Protein AF-A0A9J6FVJ6-F1 (afdb_monomer)

Foldseek 3Di:
DDDDDDDDDDDDDDDDDDDDDDDDDDDDDDDPPDDPDDPPVVVPDPDDWPKDWDF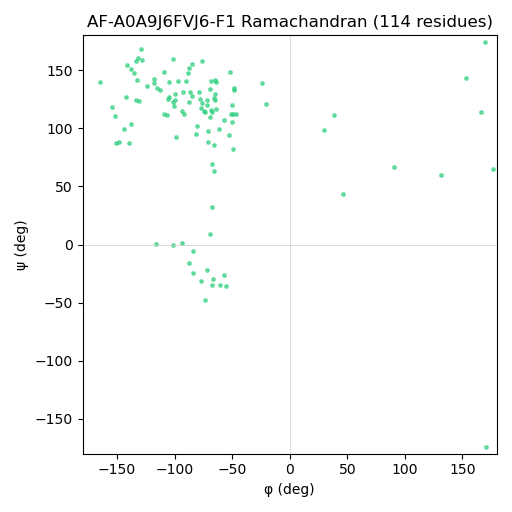DFDPPDPDGGTDIWIWTADPVQRKIFTHRDPPDPDTPDIDRPVPDDDDPDPPDPDDDDPPD

Structure (mmCIF, N/CA/C/O backbone):
data_AF-A0A9J6FVJ6-F1
#
_entry.id   AF-A0A9J6FVJ6-F1
#
loop_
_atom_site.group_PDB
_atom_site.id
_atom_site.type_symbol
_atom_site.label_atom_id
_atom_site.label_alt_id
_atom_site.label_comp_id
_atom_site.label_asym_id
_atom_site.label_entity_id
_atom_site.label_seq_id
_atom_site.pdbx_PDB_ins_code
_atom_site.Cartn_x
_atom_site.Cartn_y
_atom_site.Cartn_z
_atom_site.occupancy
_atom_site.B_iso_or_equiv
_atom_site.auth_seq_id
_atom_site.auth_comp_id
_atom_site.auth_asym_id
_atom_site.auth_atom_id
_atom_site.pdbx_PDB_model_num
ATOM 1 N N . MET A 1 1 ? 12.380 -6.433 -56.781 1.00 44.94 1 MET A N 1
ATOM 2 C CA . MET A 1 1 ? 12.475 -7.859 -56.412 1.00 44.94 1 MET A CA 1
ATOM 3 C C . MET A 1 1 ? 11.181 -8.216 -55.703 1.00 44.94 1 MET A C 1
ATOM 5 O O . MET A 1 1 ? 11.026 -7.876 -54.540 1.00 44.94 1 MET A O 1
ATOM 9 N N . ALA A 1 2 ? 10.207 -8.736 -56.449 1.00 46.53 2 ALA A N 1
ATOM 10 C CA . ALA A 1 2 ? 8.967 -9.253 -55.884 1.00 46.53 2 ALA A CA 1
ATOM 11 C C . ALA A 1 2 ? 9.220 -10.722 -55.538 1.00 46.53 2 ALA A C 1
ATOM 13 O O . ALA A 1 2 ? 9.654 -11.470 -56.412 1.00 46.53 2 ALA A O 1
ATOM 14 N N . SER A 1 3 ? 9.028 -11.090 -54.273 1.00 60.69 3 SER A N 1
ATOM 15 C CA . SER A 1 3 ? 9.150 -12.475 -53.829 1.00 60.69 3 SER A CA 1
ATOM 16 C C . SER A 1 3 ? 7.781 -13.134 -53.783 1.00 60.69 3 SER A C 1
ATOM 18 O O . SER A 1 3 ? 6.772 -12.520 -53.441 1.00 60.69 3 SER A O 1
ATOM 20 N N . ASP A 1 4 ? 7.831 -14.380 -54.213 1.00 55.28 4 ASP A N 1
ATOM 21 C CA . ASP A 1 4 ? 6.795 -15.228 -54.762 1.00 55.28 4 ASP A CA 1
ATOM 22 C C . ASP A 1 4 ? 5.814 -15.794 -53.721 1.00 55.28 4 ASP A C 1
ATOM 24 O O . ASP A 1 4 ? 6.091 -15.860 -52.522 1.00 55.28 4 ASP A O 1
ATOM 28 N N . LYS A 1 5 ? 4.637 -16.166 -54.223 1.00 60.59 5 LYS A N 1
ATOM 29 C CA . LYS A 1 5 ? 3.442 -16.616 -53.511 1.00 60.59 5 LYS A CA 1
ATOM 30 C C . LYS A 1 5 ? 3.474 -18.150 -53.444 1.00 60.59 5 LYS A C 1
ATOM 32 O O . LYS A 1 5 ? 3.392 -18.791 -54.480 1.00 60.59 5 LYS A O 1
ATOM 37 N N . GLY A 1 6 ? 3.593 -18.724 -52.245 1.00 48.84 6 GLY A N 1
ATOM 38 C CA . GLY A 1 6 ? 3.639 -20.176 -52.020 1.00 48.84 6 GLY A CA 1
ATOM 39 C C . GLY A 1 6 ? 2.333 -20.740 -51.456 1.00 48.84 6 GLY A C 1
ATOM 40 O O . GLY A 1 6 ? 1.693 -20.111 -50.620 1.00 48.84 6 GLY A O 1
ATOM 41 N N . ASP A 1 7 ? 1.974 -21.913 -51.962 1.00 50.34 7 ASP A N 1
ATOM 42 C CA . ASP A 1 7 ? 0.640 -22.476 -52.175 1.00 50.34 7 ASP A CA 1
ATOM 43 C C . ASP A 1 7 ? 0.006 -23.197 -50.962 1.00 50.34 7 ASP A C 1
ATOM 45 O O . ASP A 1 7 ? 0.696 -23.706 -50.078 1.00 50.34 7 ASP A O 1
ATOM 49 N N . CYS A 1 8 ? -1.330 -23.261 -50.954 1.00 57.59 8 CYS A N 1
ATOM 50 C CA . CYS A 1 8 ? -2.159 -23.968 -49.977 1.00 57.59 8 CYS A CA 1
ATOM 51 C C . CYS A 1 8 ? -2.646 -25.298 -50.575 1.00 57.59 8 CYS A C 1
ATOM 53 O O . CYS A 1 8 ? -3.369 -25.282 -51.564 1.00 57.59 8 CYS A O 1
ATOM 55 N N . SER A 1 9 ? -2.359 -26.437 -49.943 1.00 53.59 9 SER A N 1
ATOM 56 C CA . SER A 1 9 ? -3.015 -27.743 -50.171 1.00 53.59 9 SER A CA 1
ATOM 57 C C . SER A 1 9 ? -2.645 -28.652 -48.993 1.00 53.59 9 SER A C 1
ATOM 59 O O . SER A 1 9 ? -1.513 -28.594 -48.532 1.00 53.59 9 SER A O 1
ATOM 61 N N . GLY A 1 10 ? -3.475 -29.500 -48.395 1.00 42.06 10 GLY A N 1
ATOM 62 C CA . GLY A 1 10 ? -4.763 -30.096 -48.737 1.00 42.06 10 GLY A CA 1
ATOM 63 C C . GLY A 1 10 ? -4.801 -31.436 -47.981 1.00 42.06 10 GLY A C 1
ATOM 64 O O . GLY A 1 10 ? -3.757 -32.066 -47.813 1.00 42.06 10 GLY A O 1
ATOM 65 N N . GLY A 1 11 ? -5.957 -31.858 -47.471 1.00 46.41 11 GLY A N 1
ATOM 66 C CA . GLY A 1 11 ? -6.056 -33.117 -46.728 1.00 46.41 11 GLY A CA 1
ATOM 67 C C . GLY A 1 11 ? -7.442 -33.365 -46.156 1.00 46.41 11 GLY A C 1
ATOM 68 O O . GLY A 1 11 ? -7.623 -33.345 -44.943 1.00 46.41 11 GLY A O 1
ATOM 69 N N . ASP A 1 12 ? -8.410 -33.545 -47.051 1.00 50.06 12 ASP A N 1
ATOM 70 C CA . ASP A 1 12 ? -9.698 -34.181 -46.776 1.00 50.06 12 ASP A CA 1
ATOM 71 C C . ASP A 1 12 ? -9.483 -35.681 -46.523 1.00 50.06 12 ASP A C 1
ATOM 73 O O . ASP A 1 12 ? -8.775 -36.355 -47.270 1.00 50.06 12 ASP A O 1
ATOM 77 N N . ALA A 1 13 ? -10.107 -36.189 -45.467 1.00 50.78 13 ALA A N 1
ATOM 78 C CA . ALA A 1 13 ? -10.437 -37.598 -45.339 1.00 50.78 13 ALA A CA 1
ATOM 79 C C . ALA A 1 13 ? -11.699 -37.697 -44.479 1.00 50.78 13 ALA A C 1
ATOM 81 O O . ALA A 1 13 ? -11.644 -37.811 -43.254 1.00 50.78 13 ALA A O 1
ATOM 82 N N . GLY A 1 14 ? -12.854 -37.602 -45.133 1.00 45.44 14 GLY A N 1
ATOM 83 C CA . GLY A 1 14 ? -14.111 -38.040 -44.549 1.00 45.44 14 GLY A CA 1
ATOM 84 C C . GLY A 1 14 ? -14.128 -39.552 -44.321 1.00 45.44 14 GLY A C 1
ATOM 85 O O . GLY A 1 14 ? -13.685 -40.315 -45.173 1.00 45.44 14 GLY A O 1
ATOM 86 N N . VAL A 1 15 ? -14.722 -39.987 -43.208 1.00 50.62 15 VAL A N 1
ATOM 87 C CA . VAL A 1 15 ? -15.428 -41.270 -43.131 1.00 50.62 15 VAL A CA 1
ATOM 88 C C . VAL A 1 15 ? -16.672 -41.138 -42.252 1.00 50.62 15 VAL A C 1
ATOM 90 O O . VAL A 1 15 ? -16.654 -40.649 -41.127 1.00 50.62 15 VAL A O 1
ATOM 93 N N . ILE A 1 16 ? -17.759 -41.561 -42.877 1.00 55.03 16 ILE A N 1
ATOM 94 C CA . ILE A 1 16 ? -19.134 -41.782 -42.444 1.00 55.03 16 ILE A CA 1
ATOM 95 C C . ILE A 1 16 ? -19.293 -42.661 -41.187 1.00 55.03 16 ILE A C 1
ATOM 97 O O . ILE A 1 16 ? -18.545 -43.615 -41.009 1.00 55.03 16 ILE A O 1
ATOM 101 N N . ALA A 1 17 ? -20.336 -42.394 -40.387 1.00 42.22 17 ALA A N 1
ATOM 102 C CA . ALA A 1 1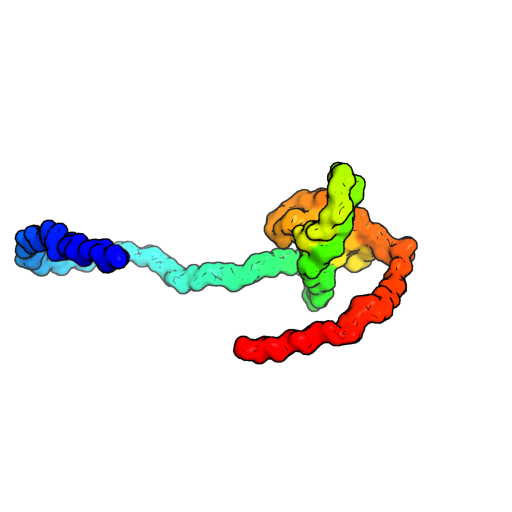7 ? -21.346 -43.367 -39.923 1.00 42.22 17 ALA A CA 1
ATOM 103 C C . ALA A 1 17 ? -22.181 -42.781 -38.764 1.00 42.22 17 ALA A C 1
ATOM 105 O O . ALA A 1 17 ? -21.680 -42.576 -37.663 1.00 42.22 17 ALA A O 1
ATOM 106 N N . LEU A 1 18 ? -23.479 -42.571 -38.998 1.00 47.84 18 LEU A N 1
ATOM 107 C CA . LEU A 1 18 ? -24.497 -42.711 -37.950 1.00 47.84 18 LEU A CA 1
ATOM 108 C C . LEU A 1 18 ? -24.961 -44.176 -37.989 1.00 47.84 18 LEU A C 1
ATOM 110 O O . LEU A 1 18 ? -25.121 -44.722 -39.084 1.00 47.84 18 LEU A O 1
ATOM 114 N N . PRO A 1 19 ? -25.198 -44.808 -36.829 1.00 53.78 19 PRO A N 1
ATOM 115 C CA . PRO A 1 19 ? -26.598 -44.939 -36.445 1.00 53.78 19 PRO A CA 1
ATOM 116 C C . PRO A 1 19 ? -26.882 -44.680 -34.957 1.00 53.78 19 PRO A C 1
ATOM 118 O O . PRO A 1 19 ? -26.066 -44.897 -34.069 1.00 53.78 19 PRO A O 1
ATOM 121 N N . ASN A 1 20 ? -28.107 -44.204 -34.764 1.00 50.59 20 ASN A N 1
ATOM 122 C CA . ASN A 1 20 ? -28.878 -44.010 -33.541 1.00 50.59 20 ASN A CA 1
ATOM 123 C C . ASN A 1 20 ? -28.898 -45.231 -32.605 1.00 50.59 20 ASN A C 1
ATOM 125 O O . ASN A 1 20 ? -29.229 -46.307 -33.080 1.00 50.59 20 ASN A O 1
ATOM 129 N N . GLU A 1 21 ? -28.701 -45.035 -31.298 1.00 49.59 21 GLU A N 1
ATOM 130 C CA . GLU A 1 21 ? -29.197 -45.926 -30.234 1.00 49.59 21 GLU A CA 1
ATOM 131 C C . GLU A 1 21 ? -29.416 -45.082 -28.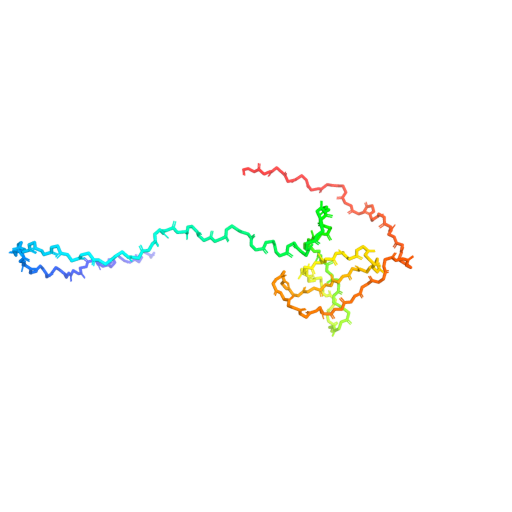965 1.00 49.59 21 GLU A C 1
ATOM 133 O O . GLU A 1 21 ? -28.479 -44.571 -28.349 1.00 49.59 21 GLU A O 1
ATOM 138 N N . SER A 1 22 ? -30.683 -44.905 -28.603 1.00 54.19 22 SER A N 1
ATOM 139 C CA . SER A 1 22 ? -31.134 -44.264 -27.373 1.00 54.19 22 SER A CA 1
ATOM 140 C C . SER A 1 22 ? -30.862 -45.185 -26.185 1.00 54.19 22 SER A C 1
ATOM 142 O O . SER A 1 22 ? -31.357 -46.311 -26.158 1.00 54.19 22 SER A O 1
ATOM 144 N N . ARG A 1 23 ? -30.125 -44.706 -25.179 1.00 57.84 23 ARG A N 1
ATOM 145 C CA . ARG A 1 23 ? -30.158 -45.278 -23.830 1.00 57.84 23 ARG A CA 1
ATOM 146 C C . ARG A 1 23 ? -30.175 -44.165 -22.800 1.00 57.84 23 ARG A C 1
ATOM 148 O O . ARG A 1 23 ? -29.156 -43.535 -22.530 1.00 57.84 23 ARG A O 1
ATOM 155 N N . ASP A 1 24 ? -31.365 -43.960 -22.254 1.00 52.06 24 ASP A N 1
ATOM 156 C CA . ASP A 1 24 ? -31.612 -43.319 -20.977 1.00 52.06 24 ASP A CA 1
ATOM 157 C C . ASP A 1 24 ? -30.731 -43.955 -19.895 1.00 52.06 24 ASP A C 1
ATOM 159 O O . ASP A 1 24 ? -30.781 -45.159 -19.636 1.00 52.06 24 ASP A O 1
ATOM 163 N N . GLY A 1 25 ? -29.899 -43.121 -19.288 1.00 50.94 25 GLY A N 1
ATOM 164 C CA . GLY A 1 25 ? -29.059 -43.441 -18.148 1.00 50.94 25 GLY A CA 1
ATOM 165 C C . GLY A 1 25 ? -28.924 -42.174 -17.326 1.00 50.94 25 GLY A C 1
ATOM 166 O O . GLY A 1 25 ? -28.044 -41.358 -17.574 1.00 50.94 25 GLY A O 1
ATOM 167 N N . ASP A 1 26 ? -29.882 -42.003 -16.424 1.00 54.19 26 ASP A N 1
ATOM 168 C CA . ASP A 1 26 ? -29.895 -41.043 -15.329 1.00 54.19 26 ASP A CA 1
ATOM 169 C C . ASP A 1 26 ? -28.576 -41.133 -14.539 1.00 54.19 26 ASP A C 1
ATOM 171 O O . ASP A 1 26 ? -28.339 -42.098 -13.817 1.00 54.19 26 ASP A O 1
ATOM 175 N N . ASP A 1 27 ? -27.693 -40.153 -14.717 1.00 49.59 27 ASP A N 1
ATOM 176 C CA . ASP A 1 27 ? -26.693 -39.784 -13.717 1.00 49.59 27 ASP A CA 1
ATOM 177 C C . ASP A 1 27 ? -26.538 -38.267 -13.782 1.00 49.59 27 ASP A C 1
ATOM 179 O O . ASP A 1 27 ? -25.940 -37.692 -14.692 1.00 49.59 27 ASP A O 1
ATOM 183 N N . SER A 1 28 ? -27.214 -37.613 -12.847 1.00 58.44 28 SER A N 1
ATOM 184 C CA . SER A 1 28 ? -27.115 -36.183 -12.612 1.00 58.44 28 SER A CA 1
ATOM 185 C C . SER A 1 28 ? -25.764 -35.848 -11.972 1.00 58.44 28 SER A C 1
ATOM 187 O O . SER A 1 28 ? -25.556 -36.203 -10.812 1.00 58.44 28 SER A O 1
ATOM 189 N N . PRO A 1 29 ? -24.917 -35.015 -12.596 1.00 58.34 29 PRO A N 1
ATOM 190 C CA . PRO A 1 29 ? -24.086 -34.094 -11.845 1.00 58.34 29 PRO A CA 1
ATOM 191 C C . PRO A 1 29 ? -24.826 -32.751 -11.737 1.00 58.34 29 PRO A C 1
ATOM 193 O O . PRO A 1 29 ? -25.344 -32.231 -12.731 1.00 58.34 29 PRO A O 1
ATOM 196 N N . PRO A 1 30 ? -24.921 -32.178 -10.529 1.00 45.12 30 PRO A N 1
ATOM 197 C CA . PRO A 1 30 ? -25.675 -30.961 -10.301 1.00 45.12 30 PRO A CA 1
ATOM 198 C C . PRO A 1 30 ? -25.051 -29.806 -11.075 1.00 45.12 30 PRO A C 1
ATOM 200 O O . PRO A 1 30 ? -23.834 -29.650 -11.100 1.00 45.12 30 PRO A O 1
ATOM 203 N N . SER A 1 31 ? -25.940 -28.995 -11.645 1.00 45.38 31 SER A N 1
ATOM 204 C CA . SER A 1 31 ? -25.832 -27.548 -11.776 1.00 45.38 31 SER A CA 1
ATOM 205 C C . SER A 1 31 ? -24.439 -27.020 -12.085 1.00 45.38 31 SER A C 1
ATOM 207 O O . SER A 1 31 ? -23.576 -26.949 -11.214 1.00 45.38 31 SER A O 1
ATOM 209 N N . ALA A 1 32 ? -24.296 -26.502 -13.304 1.00 46.31 32 ALA A N 1
ATOM 210 C CA . ALA A 1 32 ? -23.346 -25.456 -13.639 1.00 46.31 32 ALA A CA 1
ATOM 211 C C . ALA A 1 32 ? -23.457 -24.297 -12.628 1.00 46.31 32 ALA A C 1
ATOM 213 O O . ALA A 1 32 ? -24.123 -23.285 -12.847 1.00 46.31 32 ALA A O 1
ATOM 214 N N . LEU A 1 33 ? -22.805 -24.463 -11.483 1.00 44.88 33 LEU A N 1
ATOM 215 C CA . LEU A 1 33 ? -22.408 -23.393 -10.607 1.00 44.88 33 LEU A CA 1
ATOM 216 C C . LEU A 1 33 ? -21.294 -22.702 -11.372 1.00 44.88 33 LEU A C 1
ATOM 218 O O . LEU A 1 33 ? -20.158 -23.168 -11.437 1.00 44.88 33 LEU A O 1
ATOM 222 N N . SER A 1 34 ? -21.700 -21.624 -12.033 1.00 48.41 34 SER A N 1
ATOM 223 C CA . SER A 1 34 ? -20.856 -20.516 -12.458 1.00 48.41 34 SER A CA 1
ATOM 224 C C . SER A 1 34 ? -19.603 -20.416 -11.577 1.00 48.41 34 SER A C 1
ATOM 226 O O . SER A 1 34 ? -19.733 -20.564 -10.355 1.00 48.41 34 SER A O 1
ATOM 228 N N . PRO A 1 35 ? -18.409 -20.152 -12.148 1.00 59.78 35 PRO A N 1
ATOM 229 C CA . PRO A 1 35 ? -17.208 -19.959 -11.341 1.00 59.78 35 PRO A CA 1
ATOM 230 C C . PRO A 1 35 ? -17.546 -18.977 -10.217 1.00 59.78 35 PRO A C 1
ATOM 232 O O . PRO A 1 35 ? -18.209 -17.975 -10.507 1.00 59.78 35 PRO A O 1
ATOM 235 N N . PRO A 1 36 ? -17.176 -19.249 -8.952 1.00 50.22 36 PRO A N 1
ATOM 236 C CA . PRO A 1 36 ? -17.424 -18.297 -7.892 1.00 50.22 36 PRO A CA 1
ATOM 237 C C . PRO A 1 36 ? -16.757 -16.980 -8.281 1.00 50.22 36 PRO A C 1
ATOM 239 O O . PRO A 1 36 ? -15.533 -16.846 -8.311 1.00 50.22 36 PRO A O 1
ATOM 242 N N . THR A 1 37 ? -17.623 -16.037 -8.652 1.00 42.53 37 THR A N 1
ATOM 243 C CA . THR A 1 37 ? -17.479 -14.598 -8.537 1.00 42.53 37 THR A CA 1
ATOM 244 C C . THR A 1 37 ? -16.434 -14.283 -7.493 1.00 42.53 37 THR A C 1
ATOM 246 O O . THR A 1 37 ? -16.586 -14.702 -6.350 1.00 42.53 37 THR A O 1
ATOM 249 N N . THR A 1 38 ? -15.388 -13.580 -7.934 1.00 48.97 38 THR A N 1
ATOM 250 C CA . THR A 1 38 ? -14.452 -12.808 -7.116 1.00 48.97 38 THR A CA 1
ATOM 251 C C . THR A 1 38 ? -14.276 -13.380 -5.718 1.00 48.97 38 THR A C 1
ATOM 253 O O . THR A 1 38 ? -15.060 -13.077 -4.818 1.00 48.97 38 THR A O 1
ATOM 256 N N . SER A 1 39 ? -13.206 -14.147 -5.517 1.00 45.94 39 SER A N 1
ATOM 257 C CA . SER A 1 39 ? -12.706 -14.464 -4.182 1.00 45.94 39 SER A CA 1
ATOM 258 C C . SER A 1 39 ? -12.186 -13.177 -3.520 1.00 45.94 39 SER A C 1
ATOM 260 O O . SER A 1 39 ? -11.008 -13.006 -3.234 1.00 45.94 39 SER A O 1
ATOM 262 N N . SER A 1 40 ? -13.076 -12.211 -3.285 1.00 56.00 40 SER A N 1
ATOM 263 C CA . SER A 1 40 ? -12.961 -11.285 -2.183 1.00 56.00 40 SER A CA 1
ATOM 264 C C . SER A 1 40 ? -13.119 -12.158 -0.954 1.00 56.00 40 SER A C 1
ATOM 266 O O . SER A 1 40 ? -14.219 -12.352 -0.430 1.00 56.00 40 SER A O 1
ATOM 268 N N . ARG A 1 41 ? -12.006 -12.737 -0.507 1.00 54.81 41 ARG A N 1
ATOM 269 C CA . ARG A 1 41 ? -11.870 -13.219 0.859 1.00 54.81 41 ARG A CA 1
ATOM 270 C C . ARG A 1 41 ? -11.868 -11.984 1.755 1.00 54.81 41 ARG A C 1
ATOM 272 O O . ARG A 1 41 ? -10.852 -11.597 2.321 1.00 54.81 41 ARG A O 1
ATOM 279 N N . SER A 1 42 ? -13.031 -11.346 1.818 1.00 52.56 42 SER A N 1
ATOM 280 C CA . SER A 1 42 ? -13.402 -10.341 2.785 1.00 52.56 42 SER A CA 1
ATOM 281 C C . SER A 1 42 ? -13.319 -11.066 4.111 1.00 52.56 42 SER A C 1
ATOM 283 O O . SER A 1 42 ? -14.180 -11.877 4.452 1.00 52.56 42 SER A O 1
ATOM 285 N N . THR A 1 43 ? -12.216 -10.867 4.825 1.00 49.81 43 THR A N 1
ATOM 286 C CA . THR A 1 43 ? -12.145 -11.198 6.243 1.00 49.81 43 THR A CA 1
ATOM 287 C C . THR A 1 43 ? -13.381 -10.587 6.882 1.00 49.81 43 THR A C 1
ATOM 289 O O . THR A 1 43 ? -13.540 -9.370 6.844 1.00 49.81 43 THR A O 1
ATOM 292 N N . ALA A 1 44 ? -14.283 -11.454 7.341 1.00 46.31 44 ALA A N 1
ATOM 293 C CA . ALA A 1 44 ? -15.632 -11.132 7.769 1.00 46.31 44 ALA A CA 1
ATOM 294 C C . ALA A 1 44 ? -15.641 -10.012 8.820 1.00 46.31 44 ALA A C 1
ATOM 296 O O . ALA A 1 44 ? -15.474 -10.229 10.014 1.00 46.31 44 ALA A O 1
ATOM 297 N N . SER A 1 45 ? -15.819 -8.798 8.331 1.00 50.00 45 SER A N 1
ATOM 298 C CA . SER A 1 45 ? -16.230 -7.600 9.038 1.00 50.00 45 SER A CA 1
ATOM 299 C C . SER A 1 45 ? -16.879 -6.772 7.942 1.00 50.00 45 SER A C 1
ATOM 301 O O . SER A 1 45 ? -16.238 -6.517 6.925 1.00 50.00 45 SER A O 1
ATOM 303 N N . GLY A 1 46 ? -18.167 -6.456 8.06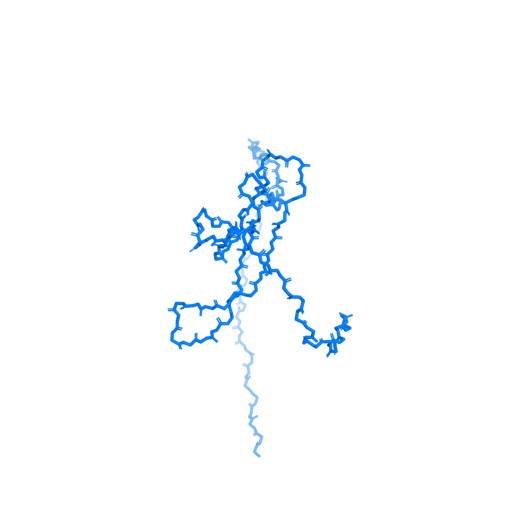7 1.00 55.31 46 GLY A N 1
ATOM 304 C CA . GLY A 1 46 ? -18.985 -5.825 7.021 1.00 55.31 46 GLY A CA 1
ATOM 305 C C . GLY A 1 46 ? -18.602 -4.379 6.671 1.00 55.31 46 GLY A C 1
ATOM 306 O O . GLY A 1 46 ? -19.480 -3.583 6.355 1.00 55.31 46 GLY A O 1
ATOM 307 N N . GLY A 1 47 ? -17.321 -4.021 6.769 1.00 62.16 47 GLY A N 1
ATOM 308 C CA . GLY A 1 47 ? -16.758 -2.723 6.424 1.00 62.16 47 GLY A CA 1
ATOM 309 C C . GLY A 1 47 ? -16.062 -2.723 5.062 1.00 62.16 47 GLY A C 1
ATOM 310 O O . GLY A 1 47 ? -15.664 -3.759 4.528 1.00 62.16 47 GLY A O 1
ATOM 311 N N . VAL A 1 48 ? -15.900 -1.527 4.497 1.00 69.94 48 VAL A N 1
ATOM 312 C CA . VAL A 1 48 ? -15.145 -1.313 3.257 1.00 69.94 48 VAL A CA 1
ATOM 313 C C . VAL A 1 48 ? -13.667 -1.606 3.521 1.00 69.94 48 VAL A C 1
ATOM 315 O O . VAL A 1 48 ? -13.008 -0.887 4.268 1.00 69.94 48 VAL A O 1
ATOM 318 N N . GLN A 1 49 ? -13.126 -2.654 2.901 1.00 83.19 49 GLN A N 1
ATOM 319 C CA . GLN A 1 49 ? -11.704 -2.971 2.997 1.00 83.19 49 GLN A CA 1
ATOM 320 C C . GLN A 1 49 ? -10.891 -2.011 2.116 1.00 83.19 49 GLN A C 1
ATOM 322 O O . GLN A 1 49 ? -11.087 -1.945 0.902 1.00 83.19 49 GLN A O 1
ATOM 327 N N . LEU A 1 50 ? -9.948 -1.275 2.711 1.00 92.56 50 LEU A N 1
ATOM 328 C CA . LEU A 1 50 ? -9.014 -0.438 1.958 1.00 92.56 50 LEU A CA 1
ATOM 329 C C . LEU A 1 50 ? -7.863 -1.304 1.427 1.00 92.56 50 LEU A C 1
ATOM 331 O O . LEU A 1 50 ? -6.879 -1.573 2.120 1.00 92.56 50 LEU A O 1
ATOM 335 N N . CYS A 1 51 ? -7.987 -1.752 0.182 1.00 93.88 51 CYS A N 1
ATOM 336 C CA . CYS A 1 51 ? -6.979 -2.560 -0.496 1.00 93.88 51 CYS A CA 1
ATOM 337 C C . CYS A 1 51 ? -6.838 -2.188 -1.977 1.00 93.88 51 CYS A C 1
ATOM 339 O O . CYS A 1 51 ? -7.769 -1.673 -2.594 1.00 93.88 51 CYS A O 1
ATOM 341 N N . GLY A 1 52 ? -5.670 -2.444 -2.564 1.00 95.50 52 GLY A N 1
ATOM 342 C CA . GLY A 1 52 ? -5.427 -2.141 -3.970 1.00 95.50 52 GLY A CA 1
ATOM 343 C C . GLY A 1 52 ? -3.973 -2.267 -4.401 1.00 95.50 52 GLY A C 1
ATOM 344 O O . GLY A 1 52 ? -3.064 -2.483 -3.601 1.00 95.50 52 GLY A O 1
ATOM 345 N N . TYR A 1 53 ? -3.738 -2.108 -5.701 1.00 96.06 53 TYR A N 1
ATOM 346 C CA . TYR A 1 53 ? -2.386 -2.121 -6.247 1.00 96.06 53 TYR A CA 1
ATOM 347 C C . TYR A 1 53 ? -1.729 -0.747 -6.163 1.00 96.06 53 TYR A C 1
ATOM 349 O O . TYR A 1 53 ? -2.248 0.225 -6.707 1.00 96.06 53 TYR A O 1
ATOM 357 N N . LEU A 1 54 ? -0.528 -0.693 -5.589 1.00 95.00 54 LEU A N 1
ATOM 358 C CA . LEU A 1 54 ? 0.320 0.498 -5.589 1.00 95.00 54 LEU A CA 1
ATOM 359 C C . LEU A 1 54 ? 1.723 0.154 -6.089 1.00 95.00 54 LEU A C 1
ATOM 361 O O . LEU A 1 54 ? 2.168 -0.996 -6.052 1.00 95.00 54 LEU A O 1
ATOM 365 N N . ASN A 1 55 ? 2.438 1.175 -6.552 1.00 93.38 55 ASN A N 1
ATOM 366 C CA . ASN A 1 55 ? 3.826 1.043 -6.970 1.00 93.38 55 ASN A CA 1
ATOM 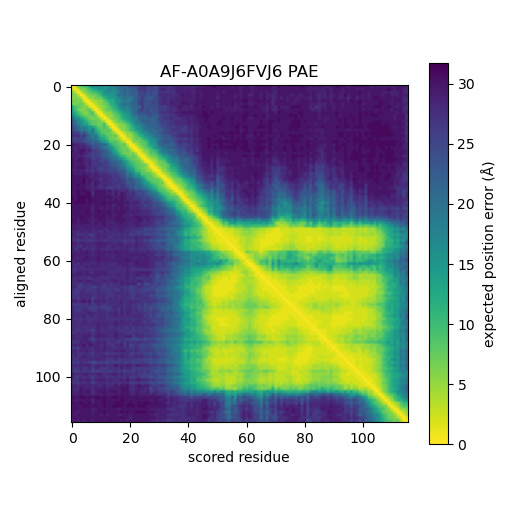367 C C . ASN A 1 55 ? 4.757 1.345 -5.795 1.00 93.38 55 ASN A C 1
ATOM 369 O O . ASN A 1 55 ? 4.863 2.486 -5.351 1.00 93.38 55 ASN A O 1
ATOM 373 N N . LYS A 1 56 ? 5.471 0.324 -5.318 1.00 91.50 56 LYS A N 1
ATOM 374 C CA . LYS A 1 56 ? 6.452 0.440 -4.238 1.00 91.50 56 LYS A CA 1
ATOM 375 C C . LYS A 1 56 ? 7.859 0.506 -4.806 1.00 91.50 56 LYS A C 1
ATOM 377 O O . LYS A 1 56 ? 8.250 -0.371 -5.577 1.00 91.50 56 LYS A O 1
ATOM 382 N N . LEU A 1 57 ? 8.646 1.491 -4.382 1.00 91.94 57 LEU A N 1
ATOM 383 C CA . LEU A 1 57 ? 10.072 1.511 -4.690 1.00 91.94 57 LEU A CA 1
ATOM 384 C C . LEU A 1 57 ? 10.759 0.314 -4.015 1.00 91.94 57 LEU A C 1
ATOM 386 O O . LEU A 1 57 ? 10.641 0.113 -2.801 1.00 91.94 57 LEU A O 1
ATOM 390 N N . SER A 1 58 ? 11.451 -0.503 -4.808 1.00 85.81 58 SER A N 1
ATOM 391 C CA . SER A 1 58 ? 12.253 -1.606 -4.287 1.00 85.81 58 SER A CA 1
ATOM 392 C C . SER A 1 58 ? 13.443 -1.040 -3.520 1.00 85.81 58 SER A C 1
ATOM 394 O O . SER A 1 58 ? 14.304 -0.392 -4.106 1.00 85.81 58 SER A O 1
ATOM 396 N N . SER A 1 59 ? 13.495 -1.297 -2.214 1.00 79.75 59 SER A N 1
ATOM 397 C CA . SER A 1 59 ? 14.644 -0.963 -1.366 1.00 79.75 59 SER A CA 1
ATOM 398 C C . SER A 1 59 ? 15.706 -2.066 -1.339 1.00 79.75 59 SER A C 1
ATOM 400 O O . SER A 1 59 ? 16.826 -1.817 -0.919 1.00 79.75 59 SER A O 1
ATOM 402 N N . ARG A 1 60 ? 15.365 -3.287 -1.784 1.00 78.62 60 ARG A N 1
ATOM 403 C CA . ARG A 1 60 ? 16.242 -4.473 -1.715 1.00 78.62 60 ARG A CA 1
ATOM 404 C C . ARG A 1 60 ? 17.079 -4.719 -2.974 1.00 78.62 60 ARG A C 1
ATOM 406 O O . ARG A 1 60 ? 17.770 -5.727 -3.050 1.00 78.62 60 ARG A O 1
ATOM 413 N N . SER A 1 61 ? 16.984 -3.866 -3.989 1.00 78.12 61 SER A N 1
ATOM 414 C CA . SER A 1 61 ? 17.647 -4.079 -5.281 1.00 78.12 61 SER A CA 1
ATOM 415 C C . SER A 1 61 ? 18.653 -2.965 -5.552 1.00 78.12 61 SER A C 1
ATOM 417 O O . SER A 1 61 ? 18.362 -1.808 -5.265 1.00 78.12 61 SER A O 1
ATOM 419 N N . LEU A 1 62 ? 19.798 -3.305 -6.160 1.00 81.62 62 LEU A N 1
ATOM 420 C CA . LEU A 1 62 ? 20.809 -2.326 -6.597 1.00 81.62 62 LEU A CA 1
ATOM 421 C C . LEU A 1 62 ? 20.224 -1.288 -7.572 1.00 81.62 62 LEU A C 1
ATOM 423 O O . LEU A 1 62 ? 20.680 -0.151 -7.632 1.00 81.62 62 LEU A O 1
ATOM 427 N N . VAL A 1 63 ? 19.168 -1.671 -8.295 1.00 85.31 63 VAL A N 1
ATOM 428 C CA . VAL A 1 63 ? 18.397 -0.778 -9.160 1.00 85.31 63 VAL A CA 1
ATOM 429 C C . VAL A 1 63 ? 17.122 -0.322 -8.446 1.00 85.31 63 VAL A C 1
ATOM 431 O O . VAL A 1 63 ? 16.287 -1.138 -8.042 1.00 85.31 63 VAL A O 1
ATOM 434 N N . LYS A 1 64 ? 16.943 1.000 -8.351 1.00 87.12 64 LYS A N 1
ATOM 435 C CA . LYS A 1 64 ? 15.733 1.661 -7.843 1.00 87.12 64 LYS A CA 1
ATOM 436 C C . LYS A 1 64 ? 14.583 1.505 -8.841 1.00 87.12 64 LYS A C 1
ATOM 438 O O . LYS A 1 64 ? 14.379 2.343 -9.711 1.00 87.12 64 LYS A O 1
ATOM 443 N N . VAL A 1 65 ? 13.831 0.414 -8.711 1.00 91.50 65 VAL A N 1
ATOM 444 C CA . VAL A 1 65 ? 12.667 0.112 -9.560 1.00 91.50 65 VAL A CA 1
ATOM 445 C C . VAL A 1 65 ? 11.385 0.176 -8.741 1.00 91.50 65 VAL A C 1
ATOM 447 O O . VAL A 1 65 ? 11.299 -0.419 -7.664 1.00 91.50 65 VAL A O 1
ATOM 450 N N . TYR A 1 66 ? 10.370 0.857 -9.268 1.00 91.88 66 TYR A N 1
ATOM 451 C CA . TYR A 1 66 ? 9.011 0.796 -8.737 1.00 91.88 66 TYR A CA 1
ATOM 452 C C . TYR A 1 66 ? 8.334 -0.499 -9.186 1.00 91.88 66 TYR A C 1
ATOM 454 O O . TYR A 1 66 ? 8.263 -0.789 -10.378 1.00 91.88 66 TYR A O 1
ATOM 462 N N . ARG A 1 67 ? 7.828 -1.285 -8.235 1.00 91.81 67 ARG A N 1
ATOM 463 C CA . ARG A 1 67 ? 7.109 -2.534 -8.500 1.00 91.81 67 ARG A CA 1
ATOM 464 C C . ARG A 1 67 ? 5.665 -2.419 -8.051 1.00 91.81 67 ARG A C 1
ATOM 466 O O . ARG A 1 67 ? 5.404 -1.990 -6.928 1.00 91.81 67 ARG A O 1
ATOM 473 N N . ARG A 1 68 ? 4.751 -2.879 -8.901 1.00 94.81 68 ARG A N 1
ATOM 474 C CA . ARG A 1 68 ? 3.346 -3.053 -8.541 1.00 94.81 68 ARG A CA 1
ATOM 475 C C . ARG A 1 68 ? 3.237 -4.146 -7.475 1.00 94.81 68 ARG A C 1
ATOM 477 O O . ARG A 1 68 ? 3.771 -5.240 -7.656 1.00 94.81 68 ARG A O 1
ATOM 484 N N . ARG A 1 69 ? 2.599 -3.829 -6.353 1.00 95.38 69 ARG A N 1
ATOM 485 C CA . ARG A 1 69 ? 2.336 -4.736 -5.229 1.00 95.38 69 ARG A CA 1
ATOM 486 C C . ARG A 1 69 ? 0.897 -4.560 -4.778 1.00 95.38 69 ARG A C 1
ATOM 488 O O . ARG A 1 69 ? 0.359 -3.460 -4.900 1.00 95.38 69 ARG A O 1
ATOM 495 N N . TRP A 1 70 ? 0.291 -5.638 -4.300 1.00 95.69 70 TRP A N 1
ATOM 496 C CA . TRP A 1 70 ? -1.014 -5.573 -3.654 1.00 95.69 70 TRP A CA 1
ATOM 497 C C . TRP A 1 70 ? -0.829 -5.074 -2.227 1.00 95.69 70 TRP A C 1
ATOM 499 O O . TRP A 1 70 ? 0.052 -5.564 -1.526 1.00 95.69 70 TRP A O 1
ATOM 509 N N . PHE A 1 71 ? -1.622 -4.095 -1.815 1.00 95.69 71 PHE A N 1
ATOM 510 C CA . PHE A 1 71 ? -1.624 -3.549 -0.467 1.00 95.69 71 PHE A CA 1
ATOM 511 C C . PHE A 1 71 ? -2.987 -3.780 0.171 1.00 95.69 71 PHE A C 1
ATOM 513 O O . PHE A 1 71 ? -4.011 -3.582 -0.480 1.00 95.69 71 PHE A O 1
ATOM 520 N N . ALA A 1 72 ? -2.993 -4.158 1.444 1.00 94.69 72 ALA A N 1
ATOM 521 C CA . ALA A 1 72 ? -4.201 -4.327 2.238 1.00 94.69 72 ALA A CA 1
ATOM 522 C C . ALA A 1 72 ? -4.020 -3.640 3.592 1.00 94.69 72 ALA A C 1
ATOM 524 O O . ALA A 1 72 ? -3.057 -3.909 4.316 1.00 94.69 72 ALA A O 1
ATOM 525 N N . PHE A 1 73 ? -4.929 -2.725 3.913 1.00 94.44 73 PHE A N 1
ATOM 526 C CA . PHE A 1 73 ? -4.950 -2.039 5.196 1.00 94.44 73 PHE A CA 1
ATOM 527 C C . PHE A 1 73 ? -5.730 -2.862 6.214 1.00 94.44 73 PHE A C 1
ATOM 529 O O . PHE A 1 73 ? -6.851 -3.298 5.948 1.00 94.44 73 PHE A O 1
ATOM 536 N N . LEU A 1 74 ? -5.130 -3.050 7.385 1.00 92.00 74 LEU A N 1
ATOM 537 C CA . LEU A 1 74 ? -5.775 -3.649 8.539 1.00 92.00 74 LEU A CA 1
ATOM 538 C C . LEU A 1 74 ? -6.008 -2.561 9.581 1.00 92.00 74 LEU A C 1
ATOM 540 O O . LEU A 1 74 ? -5.075 -2.030 10.181 1.00 92.00 74 LEU A O 1
ATOM 544 N N . GLU A 1 75 ? -7.276 -2.241 9.802 1.00 90.81 75 GLU A N 1
ATOM 545 C CA . GLU A 1 75 ? -7.672 -1.183 10.728 1.00 90.81 75 GLU A CA 1
ATOM 546 C C . GLU A 1 75 ? -7.367 -1.546 12.187 1.00 90.81 75 GLU A C 1
ATOM 548 O O . GLU A 1 75 ? -6.923 -0.692 12.952 1.00 90.81 75 GLU A O 1
ATOM 553 N N . SER A 1 76 ? -7.485 -2.830 12.547 1.00 91.06 76 SER A N 1
ATOM 554 C CA . SER A 1 76 ? -7.277 -3.336 13.912 1.00 91.06 76 SER A CA 1
ATOM 555 C C . SER A 1 76 ? -5.910 -2.983 14.499 1.00 91.06 76 SER A C 1
ATOM 557 O O . SER A 1 76 ? -5.787 -2.703 15.690 1.00 91.06 76 SER A O 1
ATOM 559 N N . ASN A 1 77 ? -4.871 -2.969 13.666 1.00 92.25 77 ASN A N 1
ATOM 560 C CA . ASN A 1 77 ? -3.517 -2.603 14.069 1.00 92.25 77 ASN A CA 1
ATOM 561 C C . ASN A 1 77 ? -2.999 -1.337 13.369 1.00 92.25 77 ASN A C 1
ATOM 563 O O . ASN A 1 77 ? -1.885 -0.907 13.663 1.00 92.25 77 ASN A O 1
ATOM 567 N N . CYS A 1 78 ? -3.820 -0.729 12.509 1.00 94.06 78 CYS A N 1
ATOM 568 C CA . CYS A 1 78 ? -3.503 0.374 11.603 1.00 94.06 78 CYS A CA 1
ATOM 569 C C . CYS A 1 78 ? -2.192 0.165 10.829 1.00 94.06 78 CYS A C 1
ATOM 571 O O . CYS A 1 78 ? -1.378 1.081 10.688 1.00 94.06 78 CYS A O 1
ATOM 573 N N . LYS A 1 79 ? -1.984 -1.052 10.324 1.00 95.06 79 LYS A N 1
ATOM 574 C CA . LYS A 1 79 ? -0.852 -1.387 9.462 1.00 95.06 79 LYS A CA 1
ATOM 575 C C . LYS A 1 79 ? -1.312 -1.628 8.037 1.00 95.06 79 LYS A C 1
ATOM 577 O O . LYS A 1 79 ? -2.405 -2.126 7.773 1.00 95.06 79 LYS A O 1
ATOM 582 N N . LEU A 1 80 ? -0.429 -1.299 7.107 1.00 94.56 80 LEU A N 1
ATOM 583 C CA . LEU A 1 80 ? -0.592 -1.588 5.695 1.00 94.56 80 LEU A CA 1
ATOM 584 C C . LEU A 1 80 ? 0.348 -2.731 5.308 1.00 94.56 80 LEU A C 1
ATOM 586 O O . LEU A 1 80 ? 1.571 -2.572 5.291 1.00 94.56 80 LEU A O 1
ATOM 590 N N . TYR A 1 81 ? -0.229 -3.882 4.991 1.00 94.94 81 TYR A N 1
ATOM 591 C CA . TYR A 1 81 ? 0.497 -5.059 4.523 1.00 94.94 81 TYR A CA 1
ATOM 592 C C . TYR A 1 81 ? 0.646 -5.020 3.011 1.00 94.94 81 TYR A C 1
ATOM 594 O O . TYR A 1 81 ? -0.234 -4.508 2.318 1.00 94.94 81 TYR A O 1
ATOM 602 N N . TYR A 1 82 ? 1.745 -5.566 2.488 1.00 95.06 82 TYR A N 1
ATOM 603 C CA . TYR A 1 82 ? 1.930 -5.679 1.044 1.00 95.06 82 TYR A CA 1
ATOM 604 C C . TYR A 1 82 ? 2.401 -7.059 0.598 1.00 95.06 82 TYR A C 1
ATOM 606 O O . TYR A 1 82 ? 3.250 -7.686 1.227 1.00 95.06 82 TYR A O 1
ATOM 614 N N . TYR A 1 83 ? 1.872 -7.491 -0.540 1.00 95.19 83 TYR A N 1
ATOM 615 C CA . TYR A 1 83 ? 1.979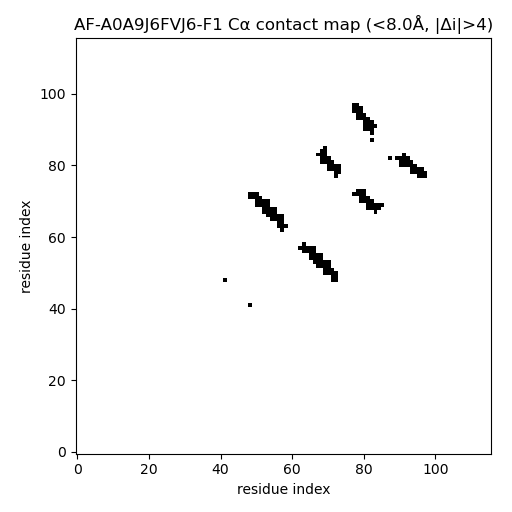 -8.840 -1.089 1.00 95.19 83 TYR A CA 1
ATOM 616 C C . TYR A 1 83 ? 2.442 -8.787 -2.545 1.00 95.19 83 TYR A C 1
ATOM 618 O O . TYR A 1 83 ? 2.489 -7.708 -3.159 1.00 95.19 83 TYR A O 1
ATOM 626 N N . ARG A 1 84 ? 2.826 -9.932 -3.125 1.00 93.88 84 ARG A N 1
ATOM 627 C C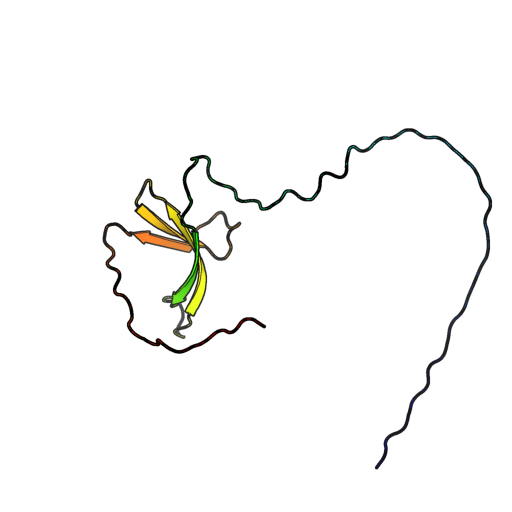A . ARG A 1 84 ? 3.083 -9.977 -4.571 1.00 93.88 84 ARG A CA 1
ATOM 628 C C . ARG A 1 84 ? 1.746 -9.931 -5.301 1.00 93.88 84 ARG A C 1
ATOM 630 O O . ARG A 1 84 ? 1.597 -9.096 -6.191 1.00 93.88 84 ARG A O 1
ATOM 637 N N . GLU A 1 85 ? 0.811 -10.755 -4.854 1.00 93.38 85 GLU A N 1
ATOM 638 C CA . GLU A 1 85 ? -0.525 -10.960 -5.409 1.00 93.38 85 GLU A CA 1
ATOM 639 C C . GLU A 1 85 ? -1.597 -10.901 -4.306 1.00 93.38 85 GLU A C 1
ATOM 641 O O . GLU A 1 85 ? -1.261 -10.996 -3.126 1.00 93.38 85 GLU A O 1
ATOM 646 N N . PRO A 1 86 ? -2.875 -10.670 -4.655 1.00 91.56 86 PRO A N 1
ATOM 647 C CA . PRO A 1 86 ? -3.961 -10.584 -3.677 1.00 91.56 86 PRO A CA 1
ATOM 648 C C . PRO A 1 86 ? -4.249 -11.915 -2.971 1.00 91.56 86 PRO A C 1
ATOM 650 O O . PRO A 1 86 ? -4.661 -11.898 -1.815 1.00 91.56 86 PRO A O 1
ATOM 653 N N . ASP A 1 87 ? -4.000 -13.043 -3.639 1.00 92.06 87 ASP A N 1
ATOM 654 C CA . ASP A 1 87 ? -4.232 -14.391 -3.104 1.00 92.06 87 ASP A CA 1
ATOM 655 C C . ASP A 1 87 ? -3.073 -14.907 -2.230 1.00 92.06 87 ASP A C 1
ATOM 657 O O . ASP A 1 87 ? -3.176 -15.968 -1.608 1.00 92.06 87 ASP A O 1
ATOM 661 N N . ASP A 1 88 ? -1.965 -14.161 -2.152 1.00 92.81 88 ASP A N 1
ATOM 662 C CA . ASP A 1 88 ? -0.813 -14.535 -1.337 1.00 92.81 88 ASP A CA 1
ATOM 663 C C . ASP A 1 88 ? -1.169 -14.526 0.156 1.00 92.81 88 ASP A C 1
ATOM 665 O O . ASP A 1 88 ? -1.614 -13.525 0.719 1.00 92.81 88 ASP A O 1
ATOM 669 N N . VAL A 1 89 ? -0.852 -15.623 0.844 1.00 91.25 89 VAL A N 1
ATOM 670 C CA . VAL A 1 89 ? -1.067 -15.738 2.295 1.00 91.25 89 VAL A CA 1
ATOM 671 C C . VAL A 1 89 ? 0.008 -14.984 3.089 1.00 91.25 89 VAL A C 1
ATOM 673 O O . VAL A 1 89 ? -0.260 -14.460 4.171 1.00 91.25 89 VAL A O 1
ATOM 676 N N . ASN A 1 90 ? 1.235 -14.906 2.565 1.00 94.06 90 ASN A N 1
ATOM 677 C CA . ASN A 1 90 ? 2.379 -14.344 3.282 1.00 94.06 90 ASN A CA 1
ATOM 678 C C . ASN A 1 90 ? 2.685 -12.904 2.835 1.00 94.06 90 ASN A C 1
ATOM 680 O O . ASN A 1 90 ? 3.044 -12.691 1.672 1.00 94.06 90 ASN A O 1
ATOM 684 N N . PRO A 1 91 ? 2.628 -11.911 3.744 1.00 94.38 91 PRO A N 1
ATOM 685 C CA . PRO A 1 91 ? 3.023 -10.552 3.412 1.00 94.38 91 PRO A CA 1
ATOM 686 C C . PRO A 1 91 ? 4.533 -10.477 3.175 1.00 94.38 91 PRO A C 1
ATOM 688 O O . PRO A 1 91 ? 5.339 -11.064 3.896 1.00 94.38 91 PRO A O 1
ATOM 691 N N . LEU A 1 92 ? 4.932 -9.689 2.180 1.00 93.81 92 LEU A N 1
ATOM 692 C CA . LEU A 1 92 ? 6.334 -9.342 1.936 1.00 93.81 92 LEU A CA 1
ATOM 693 C C . LEU A 1 92 ? 6.871 -8.365 2.990 1.00 93.81 92 LEU A C 1
ATOM 695 O O . LEU A 1 92 ? 8.086 -8.239 3.148 1.00 93.81 92 LEU A O 1
ATOM 699 N N . GLY A 1 93 ? 5.972 -7.640 3.652 1.00 93.94 93 GLY A N 1
ATOM 700 C CA . GLY A 1 93 ? 6.267 -6.753 4.764 1.00 93.94 93 GLY A CA 1
ATOM 701 C C . GLY A 1 93 ? 5.063 -5.901 5.152 1.00 93.94 93 GLY A C 1
ATOM 702 O O . GLY A 1 93 ? 3.968 -6.040 4.603 1.00 93.94 93 GLY A O 1
ATOM 703 N N . GLU A 1 94 ? 5.305 -4.991 6.088 1.00 94.50 94 GLU A N 1
ATOM 704 C CA . GLU A 1 94 ? 4.304 -4.094 6.657 1.00 94.50 94 GLU A CA 1
ATOM 705 C C . GLU A 1 94 ? 4.818 -2.652 6.714 1.00 94.50 94 GLU A C 1
ATOM 707 O O . GLU A 1 94 ? 6.024 -2.397 6.661 1.00 94.50 94 GLU A O 1
ATOM 712 N N . ILE A 1 95 ? 3.882 -1.711 6.780 1.00 94.38 95 ILE A N 1
ATOM 713 C CA . ILE A 1 95 ? 4.122 -0.286 6.991 1.00 94.38 95 ILE A CA 1
ATOM 714 C C . ILE A 1 95 ? 3.181 0.153 8.110 1.00 94.38 95 ILE A C 1
ATOM 716 O O . ILE A 1 95 ? 1.969 -0.040 8.002 1.00 94.38 95 ILE A O 1
ATOM 720 N N . ASP A 1 96 ? 3.731 0.720 9.180 1.00 95.25 96 ASP A N 1
ATOM 721 C CA . ASP A 1 96 ? 2.926 1.282 10.260 1.00 95.25 96 ASP A CA 1
ATOM 722 C C . ASP A 1 96 ? 2.366 2.641 9.836 1.00 95.25 96 ASP A C 1
ATOM 724 O O . ASP A 1 96 ? 3.116 3.570 9.543 1.00 95.25 96 ASP A O 1
ATOM 728 N N . ILE A 1 97 ? 1.039 2.744 9.766 1.00 94.50 97 ILE A N 1
ATOM 729 C CA . ILE A 1 97 ? 0.363 3.966 9.328 1.00 94.50 97 ILE A CA 1
ATOM 730 C C . ILE A 1 97 ? 0.206 4.941 10.494 1.00 94.50 97 ILE A C 1
ATOM 732 O O . ILE A 1 97 ? 0.180 6.146 10.262 1.00 94.50 97 ILE A O 1
ATOM 736 N N . LYS A 1 98 ? 0.187 4.455 11.745 1.00 92.50 98 LYS A N 1
ATOM 737 C CA . LYS A 1 98 ? 0.051 5.304 12.943 1.00 92.50 98 LYS A CA 1
ATOM 738 C C . LYS A 1 98 ? 1.188 6.313 13.068 1.00 92.50 98 LYS A C 1
ATOM 740 O O . LYS A 1 98 ? 0.976 7.420 13.545 1.00 92.50 98 LYS A O 1
ATOM 745 N N . SER A 1 99 ? 2.385 5.913 12.645 1.00 93.81 99 SER A N 1
ATOM 746 C CA . SER A 1 99 ? 3.604 6.725 12.677 1.00 93.81 99 SER A CA 1
ATOM 747 C C . SER A 1 99 ? 3.976 7.331 11.318 1.00 93.81 99 SER A C 1
ATOM 749 O O . SER A 1 99 ? 4.967 8.057 11.217 1.00 93.81 99 SER A O 1
ATOM 751 N N . ALA A 1 100 ? 3.199 7.065 10.264 1.00 93.75 100 ALA A N 1
ATOM 752 C CA . ALA A 1 100 ? 3.473 7.573 8.927 1.00 93.75 100 ALA A CA 1
ATOM 753 C C . ALA A 1 100 ? 2.864 8.963 8.705 1.00 93.75 100 ALA A C 1
ATOM 755 O O . ALA A 1 100 ? 1.824 9.321 9.249 1.00 93.75 100 ALA A O 1
ATOM 756 N N . SER A 1 101 ? 3.495 9.744 7.831 1.00 93.88 101 SER A N 1
ATOM 757 C CA . SER A 1 101 ? 2.940 10.993 7.306 1.00 93.88 101 SER A CA 1
ATOM 758 C C . SER A 1 101 ? 2.905 10.930 5.784 1.00 93.88 101 SER A C 1
ATOM 760 O O . SER A 1 101 ? 3.871 10.500 5.151 1.00 93.88 101 SER A O 1
ATOM 762 N N . PHE A 1 102 ? 1.797 11.369 5.188 1.00 89.94 102 PHE A N 1
ATOM 763 C CA . PHE A 1 102 ? 1.622 11.411 3.739 1.00 89.94 102 PHE A CA 1
ATOM 764 C C . PHE A 1 102 ? 1.729 12.847 3.252 1.00 89.94 102 PHE A C 1
ATOM 766 O O . PHE A 1 102 ? 0.999 13.720 3.712 1.00 89.94 102 PHE A O 1
ATOM 773 N N . TYR A 1 103 ? 2.618 13.083 2.294 1.00 91.25 103 TYR A N 1
ATOM 774 C CA . TYR A 1 103 ? 2.689 14.351 1.585 1.00 91.25 103 TYR A CA 1
ATOM 775 C C . TYR A 1 103 ? 2.102 14.163 0.182 1.00 91.25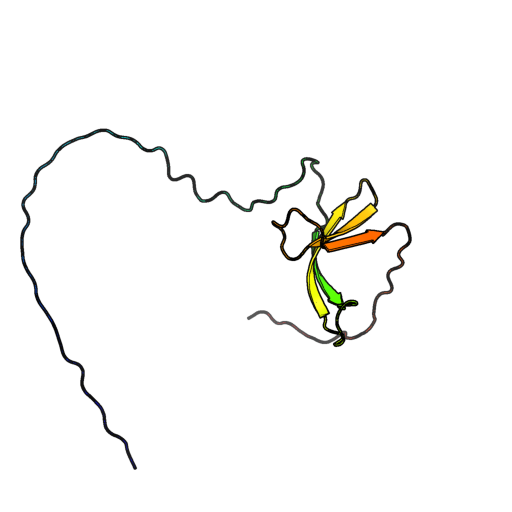 103 TYR A C 1
ATOM 777 O O . TYR A 1 103 ? 2.526 13.259 -0.547 1.00 91.25 103 TYR A O 1
ATOM 785 N N . PRO A 1 104 ? 1.127 14.988 -0.229 1.00 85.69 104 PRO A N 1
ATOM 786 C CA . PRO A 1 104 ? 0.686 14.992 -1.610 1.00 85.69 104 PRO A CA 1
ATOM 787 C C . PRO A 1 104 ? 1.853 15.462 -2.480 1.00 85.69 104 PRO A C 1
ATOM 789 O O . PRO A 1 104 ? 2.340 16.585 -2.352 1.00 85.69 104 PRO A O 1
ATOM 792 N N . SER A 1 105 ? 2.333 14.591 -3.365 1.00 78.56 105 SER A N 1
ATOM 793 C CA . SER A 1 105 ? 3.301 15.011 -4.371 1.00 78.56 105 SER A CA 1
ATOM 794 C C . SER A 1 105 ? 2.559 15.839 -5.412 1.00 78.56 105 SER A C 1
ATOM 796 O O . SER A 1 105 ? 1.731 15.314 -6.151 1.00 78.56 105 SER A O 1
ATOM 798 N N . THR A 1 106 ? 2.876 17.126 -5.509 1.00 80.06 106 THR A N 1
ATOM 799 C CA . THR A 1 106 ? 2.321 18.040 -6.523 1.00 80.06 106 THR A CA 1
ATOM 800 C C . THR A 1 106 ? 2.814 17.733 -7.944 1.00 80.06 106 THR A C 1
ATOM 802 O O . THR A 1 106 ? 2.571 18.495 -8.881 1.00 80.06 106 THR A O 1
ATOM 805 N N . SER A 1 107 ? 3.510 16.610 -8.148 1.00 68.31 107 SER A N 1
ATOM 806 C CA . SER A 1 107 ? 4.083 16.264 -9.439 1.00 68.31 107 SER A CA 1
ATOM 807 C C . SER A 1 107 ? 3.037 15.662 -10.392 1.00 68.31 107 SER A C 1
ATOM 809 O O . SER A 1 107 ? 2.712 14.476 -10.372 1.00 68.31 107 SER A O 1
ATOM 811 N N . ARG A 1 108 ? 2.605 16.532 -11.314 1.00 61.41 108 ARG A N 1
ATOM 812 C CA . ARG A 1 108 ? 1.998 16.255 -12.627 1.00 61.41 108 ARG A CA 1
ATOM 813 C C . ARG A 1 108 ? 0.472 16.120 -12.686 1.00 61.41 108 ARG A C 1
ATOM 815 O O . ARG A 1 108 ? -0.071 15.110 -13.135 1.00 61.41 108 ARG A O 1
ATOM 822 N N . THR A 1 109 ? -0.189 17.244 -12.425 1.00 55.81 109 THR A N 1
ATOM 823 C CA . THR A 1 109 ? -1.360 17.681 -13.202 1.00 55.81 109 THR A CA 1
ATOM 824 C C . THR A 1 109 ? -0.998 17.647 -14.692 1.00 55.81 109 THR A C 1
ATOM 826 O O . THR A 1 109 ? -0.133 18.400 -15.129 1.00 55.81 109 THR A O 1
ATOM 829 N N . GLY A 1 110 ? -1.597 16.741 -15.467 1.00 53.00 110 GLY A N 1
ATOM 830 C CA . GLY A 1 110 ? -1.434 16.722 -16.926 1.00 53.00 110 GLY A CA 1
ATOM 831 C C . GLY A 1 110 ? -1.098 15.360 -17.522 1.00 53.00 110 GLY A C 1
ATOM 832 O O . GLY A 1 110 ? -0.074 15.210 -18.181 1.00 53.00 110 GLY A O 1
ATOM 833 N N . ARG A 1 111 ? -1.963 14.360 -17.326 1.00 54.56 111 ARG A N 1
ATOM 834 C CA . ARG A 1 111 ? -2.146 13.280 -18.307 1.00 54.56 111 ARG A CA 1
ATOM 835 C C . ARG A 1 111 ? -3.631 12.962 -18.391 1.00 54.56 111 ARG A C 1
ATOM 837 O O . ARG A 1 111 ? -4.120 12.095 -17.673 1.00 54.56 111 ARG A O 1
ATOM 844 N N . ASN A 1 112 ? -4.317 13.707 -19.256 1.00 48.12 112 ASN A N 1
ATOM 845 C CA . ASN A 1 112 ? -5.621 13.337 -19.789 1.00 48.12 112 ASN A CA 1
ATOM 846 C C . ASN A 1 112 ? -5.553 11.874 -20.239 1.00 48.12 112 ASN A C 1
ATOM 848 O O . ASN A 1 112 ? -4.835 11.551 -21.185 1.00 48.12 112 ASN A O 1
ATOM 852 N N . ARG A 1 113 ? -6.266 10.989 -19.547 1.00 53.38 113 ARG A N 1
ATOM 853 C CA . ARG A 1 113 ? -6.677 9.716 -20.129 1.00 53.38 113 ARG A CA 1
ATOM 854 C C . ARG A 1 113 ? -8.113 9.909 -20.574 1.00 53.38 113 ARG A C 1
ATOM 856 O O . ARG A 1 113 ? -9.031 9.769 -19.778 1.00 53.38 113 ARG A O 1
ATOM 863 N N . VAL A 1 114 ? -8.278 10.295 -21.833 1.00 50.62 114 VAL A N 1
ATOM 864 C CA . VAL A 1 114 ? -9.512 9.985 -22.549 1.00 50.62 114 VAL A CA 1
ATOM 865 C C . VAL A 1 114 ? -9.460 8.475 -22.753 1.00 50.62 114 VAL A C 1
ATOM 867 O O . VAL A 1 114 ? -8.570 7.980 -23.442 1.00 50.62 114 VAL A O 1
ATOM 870 N N . CYS A 1 115 ? -10.320 7.740 -22.058 1.00 50.56 115 CYS A N 1
ATOM 871 C CA . CYS A 1 115 ? -10.579 6.349 -22.399 1.00 50.56 115 CYS A CA 1
ATOM 872 C C . CYS A 1 115 ? -11.455 6.377 -23.657 1.00 50.56 115 CYS A C 1
ATOM 874 O O . CYS A 1 115 ? -12.543 6.951 -23.613 1.00 50.56 115 CYS A O 1
ATOM 876 N N . SER A 1 116 ? -10.925 5.866 -24.769 1.00 53.22 116 SER A N 1
ATOM 877 C CA . SER A 1 116 ? -11.699 5.534 -25.971 1.00 53.22 116 SER A CA 1
ATOM 878 C C . SER A 1 116 ? -12.434 4.216 -25.784 1.00 53.22 116 SER A C 1
ATOM 880 O O . SER A 1 116 ? -11.904 3.369 -25.027 1.00 53.22 116 SER A O 1
#

Solvent-accessible surface area (backbone atoms only — not comparable to full-atom values): 8414 Å² total; per-residue (Å²): 137,86,82,84,90,84,87,90,85,84,84,88,78,88,82,90,83,86,82,89,80,92,74,95,72,95,74,87,75,81,71,91,70,65,78,80,72,73,86,72,79,66,73,92,57,102,62,90,76,59,60,49,77,45,72,44,71,42,84,91,46,101,60,86,42,73,39,76,27,26,34,42,52,41,76,93,78,39,32,37,35,32,23,79,44,87,86,54,88,67,63,80,47,75,42,65,51,86,83,54,83,88,76,87,74,85,82,68,91,81,74,88,76,81,82,128

Mean predicted aligned error: 18.59 Å

Radius of gyration: 28.36 Å; Cα contacts (8 Å, |Δi|>4): 90; chains: 1; bounding box: 52×64×70 Å

Secondary structure (DSSP, 8-state):
-PPP-----------------------PPP------S------S-SS---EEEEEEE-SSSSS--EEEEEEEEETTTTEEEEESSTT-SS-SEEEESTT-----------------

InterPro domains:
  IPR001849 Pleckstrin homology domain [PS50003] (47-116)
  IPR011993 PH-like domain superfamily [G3DSA:2.30.29.30] (50-115)

pLDDT: mean 71.74, std 20.37, range [42.06, 96.06]

Nearest PDB structures (foldseek):
  2dhk-assembly1_A  TM=8.591E-01  e=7.580E-04  Homo sapiens
  7ung-assembly1_Z  TM=4.628E-01  e=4.366E+00  Ho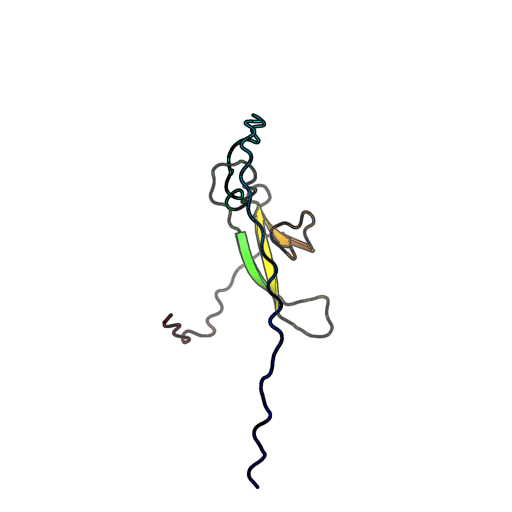mo sapiens

Sequence (116 aa):
MASDKGDCSGGDAGVIALPNESRDGDDSPPSALSPPTTSSRSTASGGVQLCGYLNKLSSRSLVKVYRRRWFAFLESNCKLYYYREPDDVNPLGEIDIKSASFYPSTSRTGRNRVCS

Organism: Haemaphysalis longicornis (NCBI:txid44386)